Protein AF-A0A1Q5DB17-F1 (afdb_monomer)

Mean predicted aligned error: 3.45 Å

Foldseek 3Di:
DDDPDDLVVLVVCVVVVVDFKDKDWAAPDDDPDDDDSADPPHDDFDKDWPDWDDDPRTIITMIGTPPD

pLDDT: mean 92.41, std 5.76, range [63.0, 98.5]

Radius of gyration: 12.75 Å; Cα contacts (8 Å, |Δi|>4): 73; chains: 1; bounding box: 29×22×34 Å

Secondary structure (DSSP, 8-state):
------HHHHHHHHH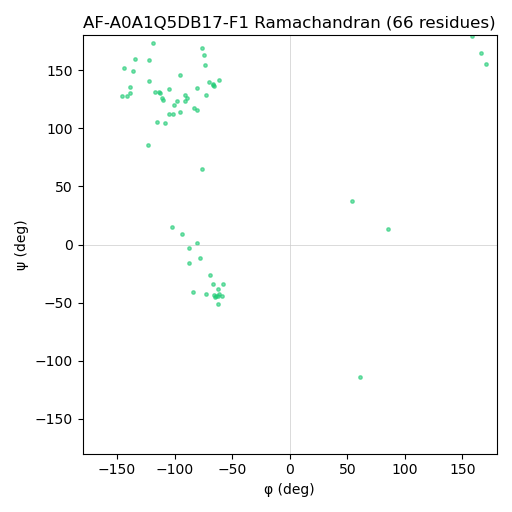TT--SEEEEEE-S---SS---SS-TTSPP--EEEEEEEEETTEEEEEEEETT-

Nearest PDB structures (foldseek):
  8jsv-assembly5_J  TM=8.060E-01  e=1.068E-03  Leptospira interrogans serovar Pomona
  2gd9-assembly1_A  TM=8.464E-01  e=8.760E-03  Bacillus subtilis
  2gd9-assembly1_B  TM=7.938E-01  e=9.355E-03  Bacillus subtilis
  3ky8-assembly1_B  TM=8.220E-01  e=3.722E-02  Shewanella loihica PV-4
  8dq9-assembly1_A  TM=7.747E-01  e=3.261E-01  Klebsiella oxytoca

Structure (mmCIF, N/CA/C/O backbone):
data_AF-A0A1Q5DB17-F1
#
_entry.id   AF-A0A1Q5DB17-F1
#
loop_
_atom_site.group_PDB
_atom_site.id
_atom_site.type_symbol
_atom_site.label_atom_id
_atom_site.label_alt_id
_atom_site.label_comp_id
_atom_site.label_asym_id
_atom_site.label_entity_id
_atom_site.label_seq_id
_atom_site.pdbx_PDB_ins_code
_atom_site.Cartn_x
_atom_site.Cartn_y
_atom_site.Cartn_z
_atom_site.occupancy
_atom_site.B_iso_or_equiv
_atom_site.auth_seq_id
_atom_site.auth_comp_id
_atom_site.auth_asym_id
_atom_site.auth_atom_id
_atom_site.pdbx_PDB_model_num
ATOM 1 N N . MET A 1 1 ? -1.425 -13.169 9.964 1.00 81.94 1 MET A N 1
ATOM 2 C CA . MET A 1 1 ? -1.886 -13.919 8.770 1.00 81.94 1 MET A CA 1
ATOM 3 C C . MET A 1 1 ? -1.589 -13.077 7.536 1.00 81.94 1 MET A C 1
ATOM 5 O O . MET A 1 1 ? -1.690 -11.865 7.641 1.00 81.94 1 MET A O 1
ATOM 9 N N . VAL A 1 2 ? -1.203 -13.673 6.405 1.00 91.38 2 VAL A N 1
ATOM 10 C CA . VAL A 1 2 ? -0.951 -12.936 5.151 1.00 91.38 2 VAL A CA 1
ATOM 11 C C . VAL A 1 2 ? -1.999 -13.336 4.122 1.00 91.38 2 VAL A C 1
ATOM 13 O O . VAL A 1 2 ? -2.219 -14.524 3.903 1.00 91.38 2 VAL A O 1
ATOM 16 N N . VAL A 1 3 ? -2.615 -12.346 3.479 1.00 92.75 3 VAL A N 1
ATOM 17 C CA . VAL A 1 3 ? -3.531 -12.541 2.350 1.00 92.75 3 VAL A CA 1
ATOM 18 C C . VAL A 1 3 ? -2.887 -11.902 1.127 1.00 92.75 3 VAL A C 1
ATOM 20 O O . VAL A 1 3 ? -2.836 -10.682 1.018 1.00 92.75 3 VAL A O 1
ATOM 23 N N . ALA A 1 4 ? -2.363 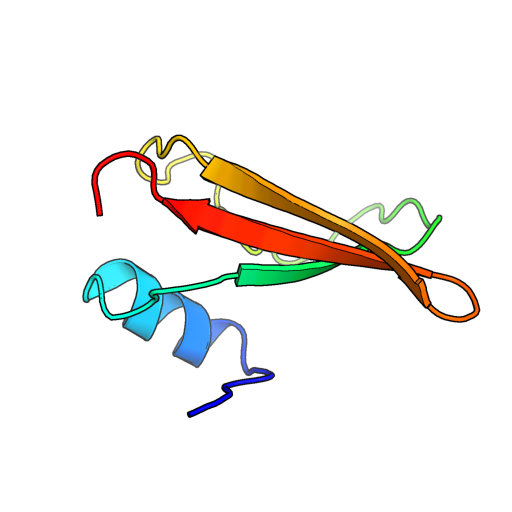-12.722 0.217 1.00 89.94 4 ALA A N 1
ATOM 24 C CA . ALA A 1 4 ? -1.734 -12.233 -1.015 1.00 89.94 4 ALA A CA 1
ATOM 25 C C . ALA A 1 4 ? -2.760 -11.822 -2.095 1.00 89.94 4 ALA A C 1
ATOM 27 O O . ALA A 1 4 ? -2.405 -11.215 -3.101 1.00 89.94 4 ALA A O 1
ATOM 28 N N . GLY A 1 5 ? -4.035 -12.165 -1.899 1.00 86.12 5 GLY A N 1
ATOM 29 C CA . GLY A 1 5 ? -5.137 -11.964 -2.838 1.00 86.12 5 GLY A CA 1
ATOM 30 C C . GLY A 1 5 ? -6.289 -12.929 -2.526 1.00 86.12 5 GLY A C 1
ATOM 31 O O . GLY A 1 5 ? -6.182 -13.733 -1.605 1.00 86.12 5 GLY A O 1
ATOM 32 N N . SER A 1 6 ? -7.412 -12.908 -3.249 1.00 90.94 6 SER A N 1
ATOM 33 C CA . SER A 1 6 ? -7.765 -12.103 -4.431 1.00 90.94 6 SER A CA 1
ATOM 34 C C . SER A 1 6 ? -8.123 -10.644 -4.104 1.00 90.94 6 SER A C 1
ATOM 36 O O . SER A 1 6 ? -8.360 -10.291 -2.950 1.00 90.94 6 SER A O 1
ATOM 38 N N . LEU A 1 7 ? -8.235 -9.785 -5.125 1.00 91.19 7 LEU A N 1
ATOM 39 C CA . LEU A 1 7 ? -8.654 -8.390 -4.929 1.00 91.19 7 LEU A CA 1
ATOM 40 C C . LEU A 1 7 ? -10.032 -8.268 -4.247 1.00 91.19 7 LEU A C 1
ATOM 42 O O . LEU A 1 7 ? -10.245 -7.337 -3.474 1.00 91.19 7 LEU A O 1
ATOM 46 N N . SER A 1 8 ? -10.967 -9.189 -4.510 1.00 92.81 8 SER A N 1
ATOM 47 C CA . SER A 1 8 ? -12.281 -9.178 -3.854 1.00 92.81 8 SER A CA 1
ATOM 48 C C . SER A 1 8 ? -12.171 -9.452 -2.354 1.00 92.81 8 SER A C 1
ATOM 50 O O . SER A 1 8 ? -12.771 -8.723 -1.569 1.00 92.81 8 SER A O 1
ATOM 52 N N . VAL A 1 9 ? -11.357 -10.433 -1.957 1.00 94.44 9 VAL A N 1
ATOM 53 C CA . VAL A 1 9 ? -11.118 -10.771 -0.544 1.00 94.44 9 VAL A CA 1
ATOM 54 C C . VAL A 1 9 ? -10.415 -9.624 0.175 1.00 94.44 9 VAL A C 1
ATOM 56 O O . VAL A 1 9 ? -10.844 -9.215 1.252 1.00 94.44 9 VAL A O 1
ATOM 59 N N . VAL A 1 10 ? -9.379 -9.047 -0.442 1.00 93.19 10 VAL A N 1
ATOM 60 C CA . VAL A 1 10 ? -8.664 -7.898 0.132 1.00 93.19 10 VAL A CA 1
ATOM 61 C C . VAL A 1 10 ? -9.623 -6.727 0.355 1.00 93.19 10 VAL A C 1
ATOM 63 O O . VAL A 1 10 ? -9.635 -6.157 1.439 1.00 93.19 10 VAL A O 1
ATOM 66 N N . ARG A 1 11 ? -10.497 -6.412 -0.609 1.00 90.88 11 ARG A N 1
ATOM 67 C CA . ARG A 1 11 ? -11.500 -5.345 -0.451 1.00 90.88 11 ARG A CA 1
ATOM 68 C C . ARG A 1 11 ? -12.498 -5.615 0.677 1.00 90.88 11 ARG A C 1
ATOM 70 O O . ARG A 1 11 ? -12.859 -4.675 1.376 1.00 90.88 11 ARG A O 1
ATOM 77 N N . GLN A 1 12 ? -12.927 -6.863 0.875 1.00 93.12 12 GLN A N 1
ATOM 78 C CA . GLN A 1 12 ? -13.808 -7.225 1.993 1.00 93.12 12 GLN A CA 1
ATOM 79 C C . GLN A 1 12 ? -13.118 -7.008 3.346 1.00 93.12 12 GLN A C 1
ATOM 81 O O . GLN A 1 12 ? -13.698 -6.398 4.238 1.00 93.12 12 GLN A O 1
ATOM 86 N N . LEU A 1 13 ? -11.858 -7.430 3.472 1.00 93.50 13 LEU A N 1
ATOM 87 C CA . LEU A 1 13 ? -11.025 -7.189 4.655 1.00 93.50 13 LEU A CA 1
ATOM 88 C C . LEU A 1 13 ? -10.798 -5.695 4.914 1.00 93.50 13 LEU A C 1
ATOM 90 O O . LEU A 1 13 ? -10.885 -5.251 6.055 1.00 93.50 13 LEU A O 1
ATOM 94 N N . MET A 1 14 ? -10.537 -4.914 3.863 1.00 91.12 14 MET A N 1
ATOM 95 C CA . MET A 1 14 ? -10.387 -3.461 3.967 1.00 91.12 14 MET A CA 1
ATOM 96 C C . MET A 1 14 ? -11.672 -2.792 4.462 1.00 91.12 14 MET A C 1
ATOM 98 O O . MET A 1 14 ? -11.602 -1.925 5.329 1.00 91.12 14 MET A O 1
ATOM 102 N N . ALA A 1 15 ? -12.828 -3.197 3.923 1.00 90.31 15 ALA A N 1
ATOM 103 C CA . ALA A 1 15 ? -14.135 -2.668 4.308 1.00 90.31 15 ALA A CA 1
ATOM 104 C C . ALA A 1 15 ? -14.523 -3.044 5.746 1.00 90.31 15 ALA A C 1
ATOM 106 O O . ALA A 1 15 ? -15.153 -2.248 6.433 1.00 90.31 15 ALA A O 1
ATOM 107 N N . ALA A 1 16 ? -14.114 -4.227 6.209 1.00 92.94 16 ALA A N 1
ATOM 108 C CA . ALA A 1 16 ? -14.297 -4.673 7.589 1.00 92.94 16 ALA A CA 1
ATOM 109 C C . ALA A 1 16 ? -13.256 -4.094 8.568 1.00 92.94 16 ALA A C 1
ATOM 111 O O . ALA A 1 16 ? -13.271 -4.445 9.743 1.00 92.94 16 ALA A O 1
ATOM 112 N N . ASP A 1 17 ? -12.337 -3.247 8.092 1.00 90.75 17 ASP A N 1
ATOM 113 C CA . ASP A 1 17 ? -11.223 -2.696 8.869 1.00 90.75 17 ASP A CA 1
ATOM 114 C C . ASP A 1 17 ? -10.350 -3.779 9.544 1.00 90.75 17 ASP A C 1
ATOM 116 O O . ASP A 1 17 ? -9.846 -3.623 10.651 1.00 90.75 17 ASP A O 1
ATOM 120 N N . LEU A 1 18 ? -10.132 -4.903 8.857 1.00 93.50 18 LEU A N 1
ATOM 121 C CA . LEU A 1 18 ? -9.335 -6.039 9.350 1.00 93.50 18 LEU A CA 1
ATOM 122 C C . LEU A 1 18 ? -7.921 -6.091 8.749 1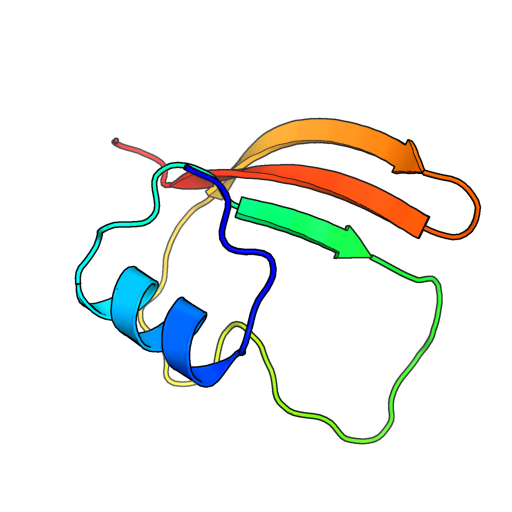.00 93.50 18 LEU A C 1
ATOM 124 O O . LEU A 1 18 ? -7.256 -7.123 8.810 1.00 93.50 18 LEU A O 1
ATOM 128 N N . VAL A 1 19 ? -7.467 -5.001 8.125 1.00 93.00 19 VAL A N 1
ATOM 129 C CA . VAL A 1 19 ? -6.123 -4.904 7.540 1.00 93.00 19 VAL A CA 1
ATOM 130 C C . VAL A 1 19 ? -5.234 -4.049 8.429 1.00 93.00 19 VAL A C 1
ATOM 132 O O . VAL A 1 19 ? -5.421 -2.837 8.508 1.00 93.00 19 VAL A O 1
ATOM 135 N N . ASP A 1 20 ? -4.240 -4.683 9.042 1.00 93.69 20 ASP A N 1
ATOM 136 C CA . ASP A 1 20 ? -3.247 -3.998 9.875 1.00 93.69 20 ASP A CA 1
ATOM 137 C C . ASP A 1 20 ? -2.104 -3.399 9.043 1.00 93.69 20 ASP A C 1
ATOM 139 O O . ASP A 1 20 ? -1.678 -2.269 9.276 1.00 93.69 20 ASP A O 1
ATOM 143 N N . GLU A 1 21 ? -1.628 -4.138 8.034 1.00 95.56 21 GLU A N 1
ATOM 144 C CA . GLU A 1 21 ? -0.486 -3.760 7.196 1.00 95.56 21 GLU A CA 1
ATOM 145 C C . GLU A 1 21 ? -0.743 -4.094 5.717 1.00 95.56 21 GLU A C 1
ATOM 147 O O . GLU A 1 21 ? -1.173 -5.196 5.370 1.00 95.56 21 GLU A O 1
ATOM 152 N N . TYR A 1 22 ? -0.415 -3.155 4.830 1.00 95.81 22 TYR A N 1
ATOM 153 C CA . TYR A 1 22 ? -0.372 -3.344 3.384 1.00 95.81 22 TYR A CA 1
ATOM 154 C C . TYR A 1 22 ? 1.060 -3.612 2.927 1.00 95.81 22 TYR A C 1
ATOM 156 O O . TYR A 1 22 ? 1.949 -2.783 3.121 1.00 95.81 22 TYR A O 1
ATOM 164 N N . ARG A 1 23 ? 1.268 -4.742 2.245 1.00 96.56 23 ARG A N 1
ATOM 165 C CA . ARG A 1 23 ? 2.527 -5.090 1.573 1.00 96.56 23 ARG A CA 1
ATOM 166 C C . ARG A 1 23 ? 2.328 -4.986 0.068 1.00 96.56 23 ARG A C 1
ATOM 168 O O . ARG A 1 23 ? 1.667 -5.840 -0.517 1.00 96.56 23 ARG A O 1
ATOM 175 N N . LEU A 1 24 ? 2.849 -3.927 -0.545 1.00 96.12 24 LEU A N 1
ATOM 176 C CA . LEU A 1 24 ? 2.605 -3.609 -1.952 1.00 96.12 24 LEU A CA 1
ATOM 177 C C . LEU A 1 24 ? 3.879 -3.803 -2.774 1.00 96.12 24 LEU A C 1
ATOM 179 O O . LEU A 1 24 ? 4.917 -3.221 -2.457 1.00 96.12 24 LEU A O 1
ATOM 183 N N . LEU A 1 25 ? 3.776 -4.603 -3.837 1.00 96.81 25 LEU A N 1
ATOM 184 C CA . LEU A 1 25 ? 4.803 -4.725 -4.869 1.00 96.81 25 LEU A CA 1
ATOM 185 C C . LEU A 1 25 ? 4.466 -3.789 -6.028 1.00 96.81 25 LEU A C 1
ATOM 187 O O . LEU A 1 25 ? 3.483 -4.003 -6.739 1.00 96.81 25 LEU A O 1
ATOM 191 N N . THR A 1 26 ? 5.300 -2.775 -6.231 1.00 96.56 26 THR A N 1
ATOM 192 C CA . THR A 1 26 ? 5.178 -1.837 -7.350 1.00 96.56 26 THR A CA 1
ATOM 193 C C . THR A 1 26 ? 6.164 -2.220 -8.444 1.00 96.56 26 THR A C 1
ATOM 195 O O . THR A 1 26 ? 7.376 -2.229 -8.220 1.00 96.56 26 THR A O 1
ATOM 198 N N . PHE A 1 27 ? 5.645 -2.526 -9.630 1.00 96.62 27 PHE A N 1
ATOM 199 C CA . PHE A 1 2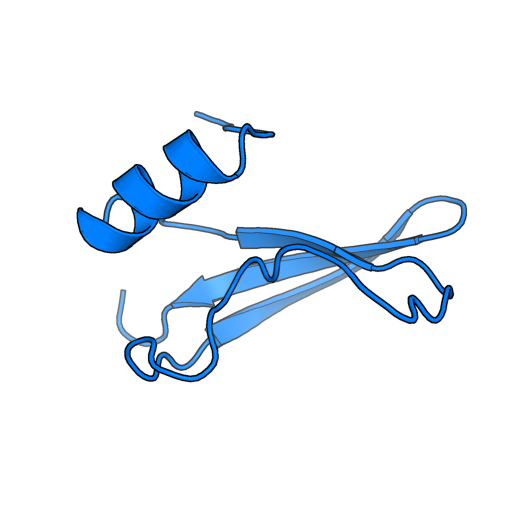7 ? 6.440 -2.828 -10.820 1.00 96.62 27 PHE A CA 1
ATOM 200 C C . PHE A 1 27 ? 6.605 -1.569 -11.685 1.00 96.62 27 PHE A C 1
ATOM 202 O O . PHE A 1 27 ? 5.669 -0.770 -11.765 1.00 96.62 27 PHE A O 1
ATOM 209 N N . PRO A 1 28 ? 7.751 -1.381 -12.364 1.00 95.88 28 PRO A N 1
ATOM 210 C CA . PRO A 1 28 ? 7.981 -0.263 -13.278 1.00 95.88 28 PRO A CA 1
ATOM 211 C C . PRO A 1 28 ? 7.252 -0.500 -14.612 1.00 95.88 28 PRO A C 1
ATOM 213 O O . PRO A 1 28 ? 7.864 -0.707 -15.657 1.00 95.88 28 PRO A O 1
ATOM 216 N N . THR A 1 29 ? 5.922 -0.543 -14.576 1.00 95.12 29 THR A N 1
ATOM 217 C CA . THR A 1 29 ? 5.072 -0.834 -15.735 1.00 95.12 29 THR A CA 1
ATOM 218 C C . THR A 1 29 ? 3.863 0.088 -15.734 1.00 95.12 29 THR A C 1
ATOM 220 O O . THR A 1 29 ? 3.170 0.215 -14.727 1.00 95.12 29 THR A O 1
ATOM 223 N N . ILE A 1 30 ? 3.601 0.719 -16.878 1.00 94.56 30 ILE A N 1
ATOM 224 C CA . ILE A 1 30 ? 2.406 1.533 -17.096 1.00 94.56 30 ILE A CA 1
ATOM 225 C C . ILE A 1 30 ? 1.331 0.621 -17.680 1.00 94.56 30 ILE A C 1
ATOM 227 O O . ILE A 1 30 ? 1.546 -0.018 -18.707 1.00 94.56 30 ILE A O 1
ATOM 231 N N . LEU A 1 31 ? 0.185 0.552 -17.008 1.00 92.19 31 LEU A N 1
ATOM 232 C CA . LEU A 1 31 ? -0.981 -0.191 -17.472 1.00 92.19 31 LEU A CA 1
ATOM 233 C C . LEU A 1 31 ? -2.019 0.797 -18.001 1.00 92.19 31 LEU A C 1
ATOM 235 O O . LEU A 1 31 ? -2.318 1.783 -17.330 1.00 92.19 31 LEU A O 1
ATOM 239 N N . ASP A 1 32 ? -2.580 0.511 -19.173 1.00 89.75 32 ASP A N 1
ATOM 240 C CA . ASP A 1 32 ? -3.661 1.307 -19.770 1.00 89.75 32 ASP A CA 1
ATOM 241 C C . ASP A 1 32 ? -4.995 1.086 -19.032 1.00 89.75 32 ASP A C 1
ATOM 243 O O . ASP A 1 32 ? -5.707 2.023 -18.673 1.00 89.75 32 ASP A O 1
ATOM 247 N N . THR A 1 33 ? -5.301 -0.172 -18.695 1.00 92.00 33 THR A N 1
ATOM 248 C CA . THR A 1 33 ? -6.504 -0.550 -17.940 1.00 92.00 33 THR A CA 1
ATOM 249 C C . THR A 1 33 ? -6.186 -1.549 -16.828 1.00 92.00 33 THR A C 1
ATOM 251 O O . THR A 1 33 ? -5.154 -2.220 -16.829 1.00 92.00 33 THR A O 1
ATOM 254 N N . GLY A 1 34 ? -7.075 -1.644 -15.837 1.00 89.38 34 GLY A N 1
ATOM 255 C CA . GLY A 1 34 ? -6.927 -2.594 -14.741 1.00 89.38 34 GLY A CA 1
ATOM 256 C C . GLY A 1 34 ? -7.852 -2.311 -13.566 1.00 89.38 34 GLY A C 1
ATOM 257 O O . GLY A 1 34 ? -8.437 -1.235 -13.424 1.00 89.38 34 GLY A O 1
ATOM 258 N N . ARG A 1 35 ? -7.986 -3.301 -12.684 1.00 91.00 35 ARG A N 1
ATOM 259 C CA . ARG A 1 35 ? -8.739 -3.148 -11.438 1.00 91.00 35 ARG A CA 1
ATOM 260 C C . ARG A 1 35 ? -7.841 -2.499 -10.388 1.00 91.00 35 ARG A C 1
ATOM 262 O O . ARG A 1 35 ? -6.840 -3.080 -9.983 1.00 91.00 35 ARG A O 1
ATOM 269 N N . ARG A 1 36 ? -8.219 -1.309 -9.921 1.00 90.06 36 ARG A N 1
ATOM 270 C CA . ARG A 1 36 ? -7.489 -0.600 -8.859 1.00 90.06 36 ARG A CA 1
ATOM 271 C C . ARG A 1 36 ? -7.670 -1.306 -7.515 1.00 90.06 36 ARG A C 1
ATOM 273 O O . ARG A 1 36 ? -8.786 -1.719 -7.191 1.00 90.06 36 ARG A O 1
ATOM 280 N N . LEU A 1 37 ? -6.609 -1.395 -6.714 1.00 89.94 37 LEU A N 1
ATOM 281 C CA . LEU A 1 37 ? -6.715 -1.832 -5.318 1.00 89.94 37 LEU A CA 1
ATOM 282 C C . LEU A 1 37 ? -7.584 -0.849 -4.520 1.00 89.94 37 LEU A C 1
ATOM 284 O O . LEU A 1 37 ? -8.590 -1.250 -3.938 1.00 89.94 37 LEU A O 1
ATOM 288 N N . PHE A 1 38 ? -7.254 0.440 -4.630 1.00 88.75 38 PHE A N 1
ATOM 289 C CA . PHE A 1 38 ? -7.987 1.560 -4.046 1.00 88.75 38 PHE A CA 1
ATOM 290 C C . PHE A 1 38 ? -8.847 2.239 -5.126 1.00 88.75 38 PHE A C 1
ATOM 292 O O . PHE A 1 38 ? -8.298 2.769 -6.099 1.00 88.75 38 PHE A O 1
ATOM 299 N N . PRO A 1 39 ? -10.184 2.158 -5.042 1.00 85.62 39 PRO A N 1
ATOM 300 C CA . PRO A 1 39 ? -11.072 2.809 -5.999 1.00 85.62 39 PRO A CA 1
ATOM 301 C C . PRO A 1 39 ? -11.117 4.333 -5.771 1.00 85.62 39 PRO A C 1
ATOM 303 O O . PRO A 1 39 ? -10.844 4.801 -4.671 1.00 85.62 39 PRO A O 1
ATOM 306 N N . ALA A 1 40 ? -11.429 5.104 -6.818 1.00 86.38 40 ALA A N 1
ATOM 307 C CA . ALA A 1 40 ? -11.389 6.574 -6.778 1.00 86.38 40 ALA A CA 1
ATOM 308 C C . ALA A 1 40 ? -12.482 7.194 -5.887 1.00 86.38 40 ALA A C 1
ATOM 310 O O . ALA A 1 40 ? -12.308 8.285 -5.363 1.00 86.38 40 ALA A O 1
ATOM 311 N N . ASP A 1 41 ? -13.588 6.478 -5.714 1.00 87.00 41 ASP A N 1
ATOM 312 C CA . ASP A 1 41 ? -14.736 6.788 -4.863 1.00 87.00 41 ASP A CA 1
ATOM 313 C C . ASP A 1 41 ? -14.636 6.143 -3.464 1.00 87.00 41 ASP A C 1
ATOM 315 O O . ASP A 1 41 ? -15.597 6.153 -2.697 1.00 87.00 41 ASP A O 1
ATOM 319 N N . GLY A 1 42 ? -13.484 5.553 -3.126 1.00 81.81 42 GLY A N 1
ATOM 320 C CA . GLY A 1 42 ? -13.244 4.943 -1.820 1.00 81.81 42 GLY A CA 1
ATOM 321 C C . GLY A 1 42 ? -13.024 5.966 -0.695 1.00 81.81 42 GLY A C 1
ATOM 322 O O . GLY A 1 42 ? -12.715 7.129 -0.962 1.00 81.81 42 GLY A O 1
ATOM 323 N N . PRO A 1 43 ? -13.138 5.541 0.579 1.00 81.25 43 PRO A N 1
ATOM 324 C CA . PRO A 1 43 ? -12.827 6.403 1.712 1.00 81.25 43 PRO A CA 1
ATOM 325 C C . PRO A 1 43 ? -11.355 6.827 1.681 1.00 81.25 43 PRO A C 1
ATOM 327 O O . PRO A 1 43 ? -10.470 6.032 1.355 1.00 81.25 43 PRO A O 1
ATOM 330 N N . HIS A 1 44 ? -11.101 8.079 2.055 1.00 85.31 44 HIS A N 1
ATOM 331 C CA . HIS A 1 44 ? -9.747 8.582 2.238 1.00 85.31 44 HIS A CA 1
ATOM 332 C C . HIS A 1 44 ? -9.082 7.887 3.434 1.00 85.31 44 HIS A C 1
ATOM 334 O O . HIS A 1 44 ? -9.714 7.693 4.473 1.00 85.31 44 HIS A O 1
ATOM 340 N N . ALA A 1 45 ? -7.817 7.502 3.282 1.00 87.50 45 ALA A N 1
ATOM 341 C CA . ALA A 1 45 ? -7.031 6.895 4.343 1.00 87.50 45 ALA A CA 1
ATO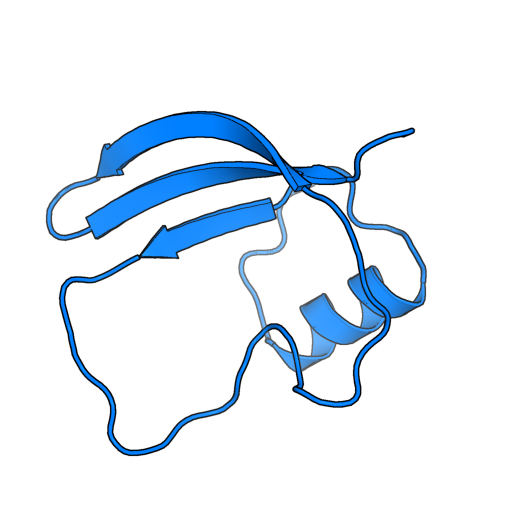M 342 C C . ALA A 1 45 ? -5.573 7.327 4.214 1.00 87.50 45 ALA A C 1
ATOM 344 O O . ALA A 1 45 ? -4.959 7.130 3.163 1.00 87.50 45 ALA A O 1
ATOM 345 N N . ASP A 1 46 ? -5.023 7.845 5.306 1.00 92.50 46 ASP A N 1
ATOM 346 C CA . ASP A 1 46 ? -3.599 8.124 5.405 1.00 92.50 46 ASP A CA 1
ATOM 347 C C . ASP A 1 46 ? -2.838 6.843 5.736 1.00 92.50 46 ASP A C 1
ATOM 349 O O . ASP A 1 46 ? -3.226 6.065 6.617 1.00 92.50 46 ASP A O 1
ATOM 353 N N . LEU A 1 47 ? -1.736 6.628 5.020 1.00 94.81 47 LEU A N 1
ATOM 354 C CA . LEU A 1 47 ? -0.849 5.492 5.216 1.00 94.81 47 LEU A CA 1
ATOM 355 C C . LEU A 1 47 ? 0.536 5.972 5.645 1.00 94.81 47 LEU A C 1
ATOM 357 O O . LEU A 1 47 ? 1.140 6.826 5.000 1.00 94.81 47 LEU A O 1
ATOM 361 N N . GLU A 1 48 ? 1.067 5.368 6.700 1.00 96.94 48 GLU A N 1
ATOM 362 C CA . GLU A 1 48 ? 2.457 5.534 7.108 1.00 96.94 48 GLU A CA 1
ATOM 363 C C . GLU A 1 48 ? 3.315 4.459 6.438 1.00 96.94 48 GLU A C 1
ATOM 365 O O . GLU A 1 48 ? 3.002 3.268 6.521 1.00 96.94 48 GLU A O 1
ATOM 370 N N . CYS A 1 49 ? 4.405 4.866 5.783 1.00 97.69 49 CYS A N 1
ATOM 371 C CA . CYS A 1 49 ? 5.378 3.944 5.202 1.00 97.69 49 CYS A CA 1
ATOM 372 C C . CYS A 1 49 ? 6.333 3.426 6.283 1.00 97.69 49 CYS A C 1
ATOM 374 O O . CYS A 1 49 ? 7.120 4.178 6.850 1.00 97.69 49 CYS A O 1
ATOM 376 N N . LEU A 1 50 ? 6.279 2.120 6.529 1.00 98.12 50 LEU A N 1
ATOM 377 C CA . LEU A 1 50 ? 7.115 1.409 7.497 1.00 98.12 50 LEU A CA 1
ATOM 378 C C . LEU A 1 50 ? 8.451 0.950 6.901 1.00 98.12 50 LEU A C 1
ATOM 380 O O . LEU A 1 50 ? 9.359 0.547 7.626 1.00 98.12 50 LEU A O 1
ATOM 384 N N . GLY A 1 51 ? 8.565 0.941 5.575 1.00 98.06 51 GLY A N 1
ATOM 385 C CA . GLY A 1 51 ? 9.778 0.533 4.884 1.00 98.06 51 GLY A CA 1
ATOM 386 C C . GLY A 1 51 ? 9.587 0.396 3.381 1.00 98.06 51 GLY A C 1
ATOM 387 O O . GLY A 1 51 ? 8.483 0.145 2.892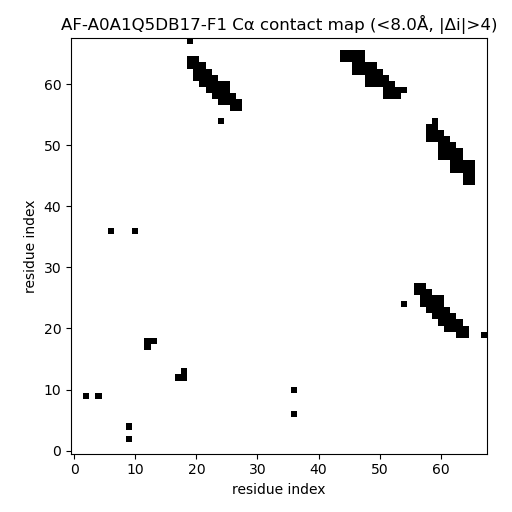 1.00 98.06 51 GLY A O 1
ATOM 388 N N . SER A 1 52 ? 10.698 0.532 2.662 1.00 98.44 52 SER A N 1
ATOM 389 C CA . SER A 1 52 ? 10.781 0.396 1.211 1.00 98.44 52 SER A CA 1
ATOM 390 C C . SER A 1 52 ? 12.079 -0.311 0.850 1.00 98.44 52 SER A C 1
ATOM 392 O O . SER A 1 52 ? 13.152 0.091 1.299 1.00 98.44 52 SER A O 1
ATOM 394 N N . GLU A 1 53 ? 11.984 -1.373 0.059 1.00 98.38 53 GLU A N 1
ATOM 395 C CA . GLU A 1 53 ? 13.139 -2.153 -0.368 1.00 98.38 53 GLU A CA 1
ATOM 396 C C . GLU A 1 53 ? 12.977 -2.664 -1.799 1.00 98.38 53 GLU A C 1
ATOM 398 O O . GLU A 1 53 ? 11.871 -2.897 -2.294 1.00 98.38 53 GLU A O 1
ATOM 403 N N . ARG A 1 54 ? 14.104 -2.855 -2.487 1.00 98.38 54 ARG A N 1
ATOM 404 C CA . ARG A 1 54 ? 14.102 -3.460 -3.818 1.00 98.38 54 ARG A CA 1
ATOM 405 C C . ARG A 1 54 ? 13.817 -4.957 -3.694 1.00 98.38 54 ARG A C 1
ATOM 407 O O . ARG A 1 54 ? 14.532 -5.669 -2.999 1.00 98.38 54 ARG A O 1
ATOM 414 N N . ALA A 1 55 ? 12.842 -5.440 -4.456 1.00 97.50 55 ALA A N 1
ATOM 415 C CA . ALA A 1 55 ? 12.474 -6.847 -4.547 1.00 97.50 55 ALA A CA 1
ATOM 416 C C . ALA A 1 55 ? 12.551 -7.306 -6.013 1.00 97.50 55 ALA A C 1
ATOM 418 O O . ALA A 1 55 ? 11.574 -7.261 -6.760 1.00 97.50 55 ALA A O 1
ATOM 419 N N . GLY A 1 56 ? 13.747 -7.715 -6.451 1.00 96.56 56 GLY A N 1
ATOM 420 C CA . GLY A 1 56 ? 13.995 -8.122 -7.837 1.00 96.56 56 GLY A CA 1
ATOM 421 C C . GLY A 1 56 ? 13.724 -6.989 -8.836 1.00 96.56 56 GLY A C 1
ATOM 422 O O . GLY A 1 56 ? 14.445 -5.984 -8.852 1.00 96.56 56 GLY A O 1
ATOM 423 N N . ALA A 1 57 ? 12.697 -7.174 -9.672 1.00 96.38 57 ALA A N 1
ATOM 424 C CA . ALA A 1 57 ? 12.223 -6.195 -10.656 1.00 96.38 57 ALA A CA 1
ATOM 425 C C . ALA A 1 57 ? 11.189 -5.193 -10.098 1.00 96.38 57 ALA A C 1
ATOM 427 O O . ALA A 1 57 ? 10.754 -4.307 -10.827 1.00 96.38 57 ALA A O 1
ATOM 428 N N . ALA A 1 58 ? 10.788 -5.330 -8.833 1.00 98.06 58 ALA A N 1
ATOM 429 C CA . ALA A 1 58 ? 9.798 -4.486 -8.173 1.00 98.06 58 ALA A CA 1
ATOM 430 C C . ALA A 1 58 ? 10.391 -3.751 -6.960 1.00 98.06 58 ALA A C 1
ATOM 432 O O . ALA A 1 58 ? 11.517 -4.012 -6.526 1.00 98.06 58 ALA A O 1
ATOM 433 N N . VAL A 1 59 ? 9.595 -2.855 -6.381 1.00 98.50 59 VAL A N 1
ATOM 434 C CA . VAL A 1 59 ? 9.821 -2.278 -5.051 1.00 98.50 59 VAL A CA 1
ATOM 435 C C . VAL A 1 59 ? 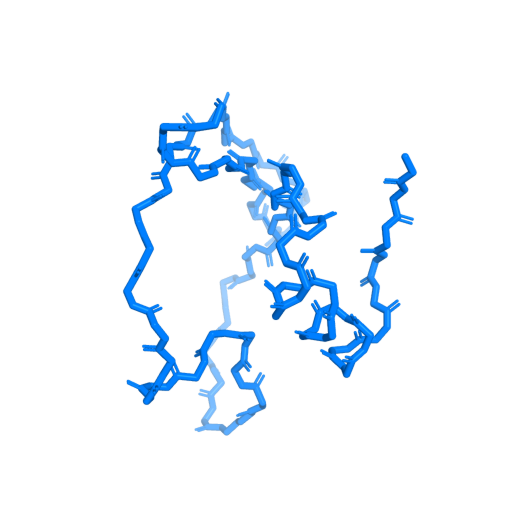8.753 -2.820 -4.110 1.00 98.50 59 VAL A C 1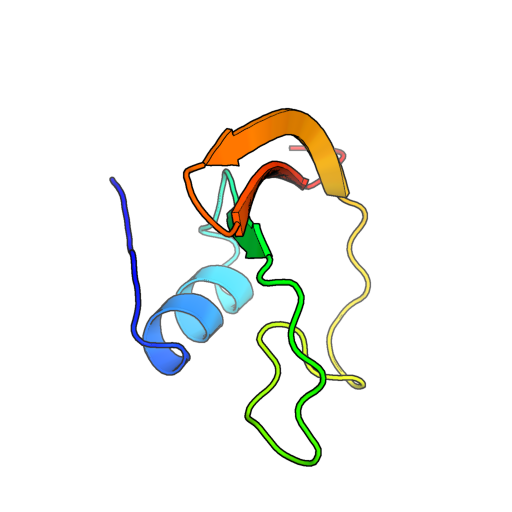
ATOM 437 O O . VAL A 1 59 ? 7.562 -2.692 -4.397 1.00 98.50 59 VAL A O 1
ATOM 440 N N . LEU A 1 60 ? 9.174 -3.429 -3.001 1.00 98.19 60 LEU A N 1
ATOM 441 C CA . LEU A 1 60 ? 8.286 -3.809 -1.910 1.00 98.19 60 LEU A CA 1
ATOM 442 C C . LEU A 1 60 ? 8.191 -2.648 -0.928 1.00 98.19 60 LEU A C 1
ATOM 444 O O . LEU A 1 60 ? 9.197 -2.177 -0.405 1.00 98.19 60 LEU A O 1
ATOM 448 N N . THR A 1 61 ? 6.966 -2.234 -0.637 1.00 98.44 61 THR A N 1
ATOM 449 C CA . THR A 1 61 ? 6.677 -1.236 0.392 1.00 98.44 61 THR A CA 1
ATOM 450 C C . THR A 1 61 ? 5.732 -1.814 1.433 1.00 98.44 61 THR A C 1
ATOM 452 O O . THR A 1 61 ? 4.807 -2.564 1.101 1.00 98.44 61 THR A O 1
ATOM 455 N N . ARG A 1 62 ? 5.975 -1.484 2.703 1.00 98.25 62 ARG A N 1
ATOM 456 C CA . ARG A 1 62 ? 5.107 -1.857 3.825 1.00 98.25 62 ARG A CA 1
ATOM 457 C C . ARG A 1 62 ? 4.469 -0.606 4.397 1.00 98.25 62 ARG A C 1
ATOM 459 O O . ARG A 1 62 ? 5.179 0.350 4.690 1.00 98.25 62 ARG A O 1
ATOM 466 N N . 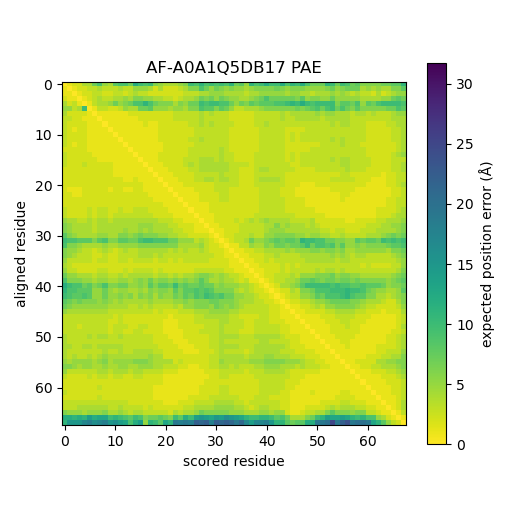HIS A 1 63 ? 3.155 -0.626 4.570 1.00 97.56 63 HIS A N 1
ATOM 467 C CA . HIS A 1 63 ? 2.402 0.517 5.070 1.00 97.56 63 HIS A CA 1
ATOM 468 C C . HIS A 1 63 ? 1.380 0.108 6.119 1.00 97.56 63 HIS A C 1
ATOM 470 O O . HIS A 1 63 ? 0.782 -0.958 6.004 1.00 97.56 63 HIS A O 1
ATOM 476 N N . ARG A 1 64 ? 1.097 0.992 7.072 1.00 96.31 64 ARG A N 1
ATOM 477 C CA . ARG A 1 64 ? -0.041 0.865 7.998 1.00 96.31 64 ARG A CA 1
ATOM 478 C C . ARG A 1 64 ? -0.953 2.078 7.893 1.00 96.31 64 ARG A C 1
ATOM 480 O O . ARG A 1 64 ? -0.508 3.130 7.444 1.00 96.31 64 ARG A O 1
ATOM 487 N N . LYS A 1 65 ? -2.213 1.950 8.314 1.00 93.06 65 LYS A N 1
ATOM 488 C CA . LYS A 1 65 ? -3.091 3.119 8.473 1.00 93.06 65 LYS A CA 1
ATOM 489 C C . LYS A 1 65 ? -2.577 3.999 9.612 1.00 93.06 65 LYS A C 1
ATOM 491 O O . LYS A 1 65 ? -2.188 3.480 10.657 1.00 93.06 65 LYS A O 1
ATOM 496 N N . VAL A 1 66 ? -2.592 5.312 9.416 1.00 91.81 66 VAL A N 1
ATOM 497 C CA . VAL A 1 66 ? -2.294 6.268 10.490 1.00 91.81 66 VAL A CA 1
ATOM 498 C C . VAL A 1 66 ? -3.389 6.181 11.559 1.00 91.81 66 VAL A C 1
ATOM 500 O O . VAL A 1 66 ? -4.572 6.115 11.231 1.00 91.81 66 VAL A O 1
ATOM 503 N N . GLY A 1 67 ? -2.999 6.180 12.838 1.00 81.88 67 GLY A N 1
ATOM 504 C CA . GLY A 1 67 ? -3.940 6.172 13.967 1.00 81.88 67 GLY A CA 1
ATOM 505 C C . GLY A 1 67 ? -4.454 4.792 14.399 1.00 81.88 67 GLY A C 1
ATOM 506 O O . GLY A 1 67 ? -5.416 4.736 15.162 1.00 81.88 67 GLY A O 1
ATOM 507 N N . ARG A 1 68 ? -3.826 3.705 13.934 1.00 63.00 68 ARG A N 1
ATOM 508 C CA . ARG A 1 68 ? -4.023 2.334 14.430 1.00 63.00 68 ARG A CA 1
ATOM 509 C C . ARG A 1 68 ? -2.825 1.872 15.260 1.00 63.00 68 ARG A C 1
ATOM 511 O O . ARG A 1 68 ? -1.675 2.172 14.857 1.00 63.00 68 ARG A O 1
#

Sequence (68 aa):
MVVAGSLSVVRQLMAADLVDEYRLLTFPTILDTGRRLFPADGPHADLECLGSERAGAAVLTRHRKVGR

Solvent-accessible surface area (backbone atoms only — not comparable to full-atom values): 4593 Å² total; per-residue (Å²): 141,87,78,96,62,52,74,69,57,51,50,52,34,54,75,68,69,69,64,71,67,49,78,46,76,48,60,96,67,89,71,96,73,80,86,64,91,73,56,94,87,51,84,90,78,61,68,44,78,76,47,76,46,82,49,90,82,27,37,39,35,35,30,29,55,65,95,115